Protein AF-A0A938R4C1-F1 (afdb_monomer)

Secondary structure (DSSP, 8-state):
----SS--HHHHHHHHHHHHHHHHHHHHHHHHHH--S--STTT-HHHHHHHHHHHHHHHHHHH--

Structure (mmCIF, N/CA/C/O backbone):
data_AF-A0A938R4C1-F1
#
_entry.id   AF-A0A938R4C1-F1
#
loop_
_atom_site.group_PDB
_atom_site.id
_atom_site.type_symbol
_atom_site.label_atom_id
_atom_site.label_alt_id
_atom_site.label_comp_id
_atom_site.label_asym_id
_atom_site.label_entity_id
_atom_site.label_seq_id
_atom_site.pdbx_PDB_ins_code
_atom_site.Cartn_x
_atom_site.Cartn_y
_atom_site.Cartn_z
_atom_site.occupancy
_atom_site.B_iso_or_equiv
_atom_site.auth_seq_id
_atom_site.auth_comp_id
_atom_site.auth_asym_id
_atom_site.auth_atom_id
_atom_site.pdbx_PDB_model_num
ATOM 1 N N . MET A 1 1 ? 33.516 -8.768 -23.340 1.00 48.31 1 MET A N 1
ATOM 2 C CA . MET A 1 1 ? 32.126 -8.260 -23.361 1.00 48.31 1 MET A CA 1
ATOM 3 C C . MET A 1 1 ? 31.353 -9.042 -24.415 1.00 48.31 1 MET A C 1
ATOM 5 O O . MET A 1 1 ? 31.592 -8.822 -25.593 1.00 48.31 1 MET A O 1
ATOM 9 N N . SER A 1 2 ? 30.511 -10.001 -24.020 1.00 55.88 2 SER A N 1
ATOM 10 C CA . SER A 1 2 ? 29.697 -10.758 -24.982 1.00 55.88 2 SER A CA 1
ATOM 11 C C . SER A 1 2 ? 28.518 -9.895 -25.432 1.00 55.88 2 SER A C 1
ATOM 13 O O . SER A 1 2 ? 27.705 -9.486 -24.602 1.00 55.88 2 SER A O 1
ATOM 15 N N . LEU A 1 3 ? 28.457 -9.563 -26.721 1.00 62.44 3 LEU A N 1
ATOM 16 C CA . LEU A 1 3 ? 27.311 -8.885 -27.317 1.00 62.44 3 LEU A CA 1
ATOM 17 C C . LEU A 1 3 ? 26.236 -9.946 -27.562 1.00 62.44 3 LEU A C 1
ATOM 19 O O . LEU A 1 3 ? 26.313 -10.706 -28.526 1.00 62.44 3 LEU A O 1
ATOM 23 N N . ILE A 1 4 ? 25.260 -10.046 -26.659 1.00 62.75 4 ILE A N 1
ATOM 24 C CA . ILE A 1 4 ? 24.172 -11.004 -26.833 1.00 62.75 4 ILE A CA 1
ATOM 25 C C . ILE A 1 4 ? 23.174 -10.447 -27.857 1.00 62.75 4 ILE A C 1
ATOM 27 O O . ILE A 1 4 ? 22.393 -9.555 -27.548 1.00 62.75 4 ILE A O 1
ATOM 31 N N . ILE A 1 5 ? 23.219 -10.973 -29.083 1.00 63.03 5 ILE A N 1
ATOM 32 C CA . ILE A 1 5 ? 22.387 -10.534 -30.222 1.00 63.03 5 ILE A CA 1
ATOM 33 C C . ILE A 1 5 ? 20.917 -10.970 -30.061 1.00 63.03 5 ILE A C 1
ATOM 35 O O . ILE A 1 5 ? 20.012 -10.277 -30.514 1.00 63.03 5 ILE A O 1
ATOM 39 N N . ASN A 1 6 ? 20.663 -12.081 -29.360 1.00 68.12 6 ASN A N 1
ATOM 40 C CA . ASN A 1 6 ? 19.323 -12.676 -29.244 1.00 68.12 6 ASN A CA 1
ATOM 41 C C . ASN A 1 6 ? 18.497 -12.169 -28.052 1.00 68.12 6 ASN A C 1
ATOM 43 O O . ASN A 1 6 ? 17.276 -12.293 -28.062 1.00 68.12 6 ASN A O 1
ATOM 47 N N . HIS A 1 7 ? 19.132 -11.614 -27.015 1.00 71.62 7 HIS A N 1
ATOM 48 C CA . HIS A 1 7 ? 18.427 -11.063 -25.861 1.00 71.62 7 HIS A CA 1
ATOM 49 C C . HIS A 1 7 ? 18.932 -9.650 -25.557 1.00 71.62 7 HIS A C 1
ATOM 51 O O . HIS A 1 7 ? 20.131 -9.396 -25.439 1.00 71.62 7 HIS A O 1
ATOM 57 N N . ASN A 1 8 ? 18.019 -8.701 -25.384 1.00 83.12 8 ASN A N 1
ATOM 58 C CA . ASN A 1 8 ? 18.386 -7.348 -24.990 1.00 83.12 8 ASN A CA 1
ATOM 59 C C . ASN A 1 8 ? 18.251 -7.211 -23.467 1.00 83.12 8 ASN A C 1
ATOM 61 O O . ASN A 1 8 ? 17.181 -6.883 -22.953 1.00 83.12 8 ASN A O 1
ATOM 65 N N . LEU A 1 9 ? 19.340 -7.470 -22.732 1.00 85.62 9 LEU A N 1
ATOM 66 C CA . LEU A 1 9 ? 19.333 -7.395 -21.263 1.00 85.62 9 LEU A CA 1
ATOM 67 C C . LEU A 1 9 ? 19.013 -5.994 -20.744 1.00 85.62 9 LEU A C 1
ATOM 69 O O . LEU A 1 9 ? 18.397 -5.878 -19.686 1.00 85.62 9 LEU A O 1
ATOM 73 N N . MET A 1 10 ? 19.409 -4.941 -21.468 1.00 87.50 10 MET A N 1
ATOM 74 C CA . MET A 1 10 ? 19.085 -3.566 -21.082 1.00 87.50 10 MET A CA 1
ATOM 75 C C . MET A 1 10 ? 17.583 -3.313 -21.186 1.00 87.50 10 MET A C 1
ATOM 77 O O . MET A 1 10 ? 16.988 -2.824 -20.228 1.00 87.50 10 MET A O 1
ATOM 81 N N . ALA A 1 11 ? 16.952 -3.732 -22.287 1.00 86.88 11 ALA A N 1
ATOM 82 C CA . ALA A 1 11 ? 15.502 -3.654 -22.446 1.00 86.88 11 ALA A CA 1
ATOM 83 C C . ALA A 1 11 ? 14.767 -4.509 -21.399 1.00 86.88 11 ALA A C 1
ATOM 85 O O . ALA A 1 11 ? 13.808 -4.042 -20.791 1.00 86.88 11 ALA A O 1
ATOM 86 N N . MET A 1 12 ? 15.248 -5.724 -21.108 1.00 90.62 12 MET A N 1
ATOM 87 C CA . MET A 1 12 ? 14.675 -6.565 -20.049 1.00 90.62 12 MET A CA 1
ATOM 88 C C . MET A 1 12 ? 14.815 -5.938 -18.657 1.00 90.62 12 MET A C 1
ATOM 90 O O . MET A 1 12 ? 13.921 -6.071 -17.822 1.00 90.62 12 MET A O 1
ATOM 94 N N . ASN A 1 13 ? 15.933 -5.269 -18.371 1.00 92.56 13 ASN A N 1
ATOM 95 C CA . ASN A 1 13 ? 16.123 -4.566 -17.107 1.00 92.56 13 ASN A CA 1
ATOM 96 C C . ASN A 1 13 ? 15.205 -3.338 -17.016 1.00 92.56 13 ASN A C 1
ATOM 98 O O . ASN A 1 13 ? 14.539 -3.143 -16.000 1.00 92.56 13 ASN A O 1
ATOM 102 N N . ALA A 1 14 ? 15.091 -2.560 -18.095 1.00 93.38 14 ALA A N 1
ATOM 103 C CA . ALA A 1 14 ? 14.154 -1.444 -18.179 1.00 93.38 14 ALA A CA 1
ATOM 104 C C . ALA A 1 14 ? 12.704 -1.910 -17.966 1.00 93.38 14 ALA A C 1
ATOM 106 O O . ALA A 1 14 ? 11.998 -1.333 -17.145 1.00 93.38 14 ALA A O 1
ATOM 107 N N . ALA A 1 15 ? 12.289 -3.010 -18.603 1.00 93.62 15 ALA A N 1
ATOM 108 C CA . ALA A 1 15 ? 10.959 -3.593 -18.428 1.00 93.62 15 ALA A CA 1
ATOM 109 C C . ALA A 1 15 ? 10.697 -4.053 -16.981 1.00 93.62 15 ALA A C 1
ATOM 111 O O . ALA A 1 15 ? 9.613 -3.822 -16.446 1.00 93.62 15 ALA A O 1
ATOM 112 N N . ARG A 1 16 ? 11.693 -4.650 -16.308 1.00 95.06 16 ARG A N 1
ATOM 113 C CA . ARG A 1 16 ? 11.586 -5.022 -14.885 1.00 95.06 16 ARG A CA 1
ATOM 114 C C . ARG A 1 16 ? 11.419 -3.802 -13.977 1.00 95.06 16 ARG A C 1
ATOM 116 O O . ARG A 1 16 ? 10.534 -3.803 -13.123 1.00 95.06 16 ARG A O 1
ATOM 123 N N . 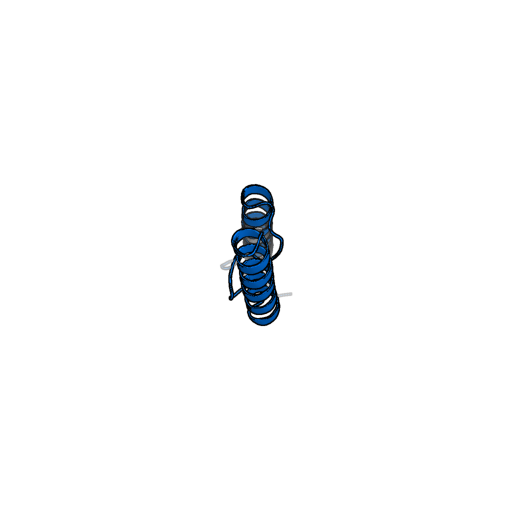ASN A 1 17 ? 12.218 -2.753 -14.179 1.00 95.75 17 ASN A N 1
ATOM 124 C CA . ASN A 1 17 ? 12.095 -1.504 -13.418 1.00 95.75 17 ASN A CA 1
ATOM 125 C C . ASN A 1 17 ? 10.758 -0.800 -13.684 1.00 95.75 17 ASN A C 1
ATOM 127 O O . ASN A 1 17 ? 10.128 -0.292 -12.755 1.00 95.75 17 ASN A O 1
ATOM 131 N N . LEU A 1 18 ? 10.296 -0.816 -14.936 1.00 96.38 18 LEU A N 1
ATOM 132 C CA . LEU A 1 18 ? 9.001 -0.270 -15.322 1.00 96.38 18 LEU A CA 1
ATOM 133 C C . LEU A 1 18 ? 7.860 -1.014 -14.618 1.00 96.38 18 LEU A C 1
ATOM 135 O O . LEU A 1 18 ? 7.010 -0.378 -14.003 1.00 96.38 18 LEU A O 1
ATOM 139 N N . SER A 1 19 ? 7.882 -2.350 -14.624 1.00 97.00 19 SER A N 1
ATOM 140 C CA . SER A 1 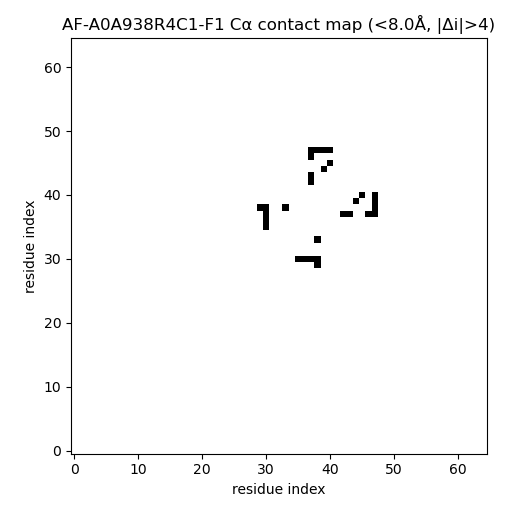19 ? 6.899 -3.176 -13.910 1.00 97.00 19 SER A CA 1
ATOM 141 C C . SER A 1 19 ? 6.885 -2.882 -12.406 1.00 97.00 19 SER A C 1
ATOM 143 O O . SER A 1 19 ? 5.825 -2.675 -11.814 1.00 97.00 19 SER A O 1
ATOM 145 N N . PHE A 1 20 ? 8.057 -2.763 -11.774 1.00 96.75 20 PHE A N 1
ATOM 146 C CA . PHE A 1 20 ? 8.142 -2.381 -10.363 1.00 96.75 20 PHE A CA 1
ATOM 147 C C . PHE A 1 20 ? 7.553 -0.986 -10.099 1.00 96.75 20 PHE A C 1
ATOM 149 O O . PHE A 1 20 ? 6.818 -0.791 -9.130 1.00 96.75 20 PHE A O 1
ATOM 156 N N . THR A 1 21 ? 7.821 -0.027 -10.985 1.00 97.12 21 THR A N 1
ATOM 157 C CA . THR A 1 21 ? 7.288 1.339 -10.889 1.00 97.12 21 THR A CA 1
ATOM 158 C C . THR A 1 21 ? 5.766 1.358 -11.033 1.00 97.12 21 THR A C 1
ATOM 160 O O . THR A 1 21 ? 5.089 1.997 -10.228 1.00 97.12 21 THR A O 1
ATOM 163 N N . TYR A 1 22 ? 5.211 0.598 -11.981 1.00 97.25 22 TYR A N 1
ATOM 164 C CA . TYR A 1 22 ? 3.762 0.450 -12.142 1.00 97.25 22 TYR A CA 1
ATOM 165 C C . TYR A 1 22 ? 3.095 -0.177 -10.917 1.00 97.25 22 TYR A C 1
ATOM 167 O O . TYR A 1 22 ? 2.055 0.314 -10.487 1.00 97.25 22 TYR A O 1
ATOM 175 N N . ASN A 1 23 ? 3.702 -1.198 -10.306 1.00 95.25 23 ASN A N 1
ATOM 176 C CA . ASN A 1 23 ? 3.172 -1.793 -9.077 1.00 95.25 23 ASN A CA 1
ATOM 177 C C . ASN A 1 23 ? 3.116 -0.771 -7.929 1.00 95.25 23 ASN A C 1
ATOM 179 O O . ASN A 1 23 ? 2.091 -0.636 -7.263 1.00 95.25 23 ASN A O 1
ATOM 183 N N . ARG A 1 24 ? 4.180 0.022 -7.737 1.00 93.56 24 ARG A N 1
ATOM 184 C CA . ARG A 1 24 ? 4.199 1.095 -6.723 1.00 93.56 24 ARG A CA 1
ATOM 185 C C . ARG A 1 24 ? 3.164 2.182 -7.009 1.00 93.56 24 ARG A C 1
ATOM 187 O O . ARG A 1 24 ? 2.547 2.699 -6.073 1.00 93.56 24 ARG A O 1
ATOM 194 N N . LEU A 1 25 ? 2.973 2.529 -8.282 1.00 95.44 25 LEU A N 1
ATOM 195 C CA . LEU A 1 25 ? 1.951 3.481 -8.704 1.00 95.44 25 LEU A CA 1
ATOM 196 C C . LEU A 1 25 ? 0.551 2.942 -8.398 1.00 95.44 25 LEU A C 1
ATOM 198 O O . LEU A 1 25 ? -0.241 3.659 -7.796 1.00 95.44 25 LEU A O 1
ATOM 202 N N . ALA A 1 26 ? 0.266 1.680 -8.722 1.00 93.88 26 ALA A N 1
ATOM 203 C CA . ALA A 1 26 ? -1.019 1.044 -8.436 1.00 93.88 26 ALA A CA 1
ATOM 204 C C . ALA A 1 26 ? -1.347 1.062 -6.932 1.00 93.88 26 ALA A C 1
ATOM 206 O O . ALA A 1 26 ? -2.447 1.457 -6.544 1.00 93.88 26 ALA A O 1
ATOM 207 N N . THR A 1 27 ? -0.377 0.737 -6.069 1.00 90.94 27 THR A N 1
ATOM 208 C CA . THR A 1 27 ? -0.550 0.852 -4.611 1.00 90.94 27 THR A CA 1
ATOM 209 C C . THR A 1 27 ? -0.803 2.298 -4.180 1.00 90.94 27 THR A C 1
ATOM 211 O O . THR A 1 27 ? -1.675 2.552 -3.351 1.00 90.94 27 THR A O 1
ATOM 214 N N . SER A 1 28 ? -0.073 3.263 -4.748 1.00 92.94 28 SER A N 1
ATOM 215 C CA . SER A 1 28 ? -0.248 4.688 -4.432 1.00 92.94 28 SER A CA 1
ATOM 216 C C . SER A 1 28 ? -1.634 5.195 -4.829 1.00 92.94 28 SER A C 1
ATOM 218 O O . SER A 1 28 ? -2.287 5.867 -4.037 1.00 92.94 28 SER A O 1
ATOM 220 N N . VAL A 1 29 ? -2.117 4.812 -6.013 1.00 94.50 29 VAL A N 1
ATOM 221 C CA . VAL A 1 29 ? -3.466 5.138 -6.493 1.00 94.50 29 VAL A CA 1
ATOM 222 C C . VAL A 1 29 ? -4.529 4.492 -5.607 1.00 94.50 29 VAL A C 1
ATOM 224 O O . VAL A 1 29 ? -5.491 5.155 -5.234 1.00 94.50 29 VAL A O 1
ATOM 227 N N . SER A 1 30 ? -4.340 3.234 -5.198 1.00 90.69 30 SER A N 1
ATOM 228 C CA . SER A 1 30 ? -5.255 2.558 -4.272 1.00 90.69 30 SER A CA 1
ATOM 229 C C . SER A 1 30 ? -5.350 3.290 -2.928 1.00 90.69 30 SER A C 1
ATOM 231 O O . SER A 1 30 ? -6.452 3.513 -2.431 1.00 90.69 30 SER A O 1
ATOM 233 N N . ARG A 1 31 ? -4.217 3.714 -2.352 1.00 91.06 31 ARG A N 1
ATOM 234 C CA . ARG A 1 31 ? -4.177 4.490 -1.097 1.00 91.06 31 ARG A CA 1
ATOM 235 C C . ARG A 1 31 ? -4.786 5.881 -1.248 1.00 91.06 31 ARG A C 1
ATOM 237 O O . ARG A 1 31 ? -5.467 6.347 -0.342 1.00 91.06 31 ARG A O 1
ATOM 244 N N . LEU A 1 32 ? -4.563 6.536 -2.387 1.00 93.25 32 LEU A N 1
ATOM 245 C CA . LEU A 1 32 ? -5.174 7.829 -2.688 1.00 93.25 32 LEU A CA 1
ATOM 246 C C . LEU A 1 32 ? -6.697 7.703 -2.805 1.00 93.25 32 LEU A C 1
ATOM 248 O O . LEU A 1 32 ? -7.422 8.499 -2.222 1.00 93.25 32 LEU A O 1
ATOM 252 N N . SER A 1 33 ? -7.178 6.681 -3.516 1.00 93.69 33 SER A N 1
ATOM 253 C CA . SER A 1 33 ? -8.608 6.445 -3.720 1.00 93.69 33 SER A CA 1
ATOM 254 C C . SER A 1 33 ? -9.335 6.040 -2.439 1.00 93.69 33 SER A C 1
ATOM 256 O O . SER A 1 33 ? -10.505 6.375 -2.286 1.00 93.69 33 SER A O 1
ATOM 258 N N . SER A 1 34 ? -8.684 5.299 -1.541 1.00 90.25 34 SER A N 1
ATOM 259 C CA . SER A 1 34 ? -9.278 4.905 -0.261 1.00 90.25 34 SER A CA 1
ATOM 260 C C . SER A 1 34 ? -9.124 5.972 0.825 1.00 90.25 34 SER A C 1
ATOM 262 O O . SER A 1 34 ? -9.839 5.927 1.823 1.00 90.25 34 SER A O 1
ATOM 264 N N . GLY A 1 35 ? -8.156 6.884 0.675 1.00 91.12 35 GLY A N 1
ATOM 265 C CA . GLY A 1 35 ? -7.713 7.797 1.730 1.00 91.12 35 GLY A CA 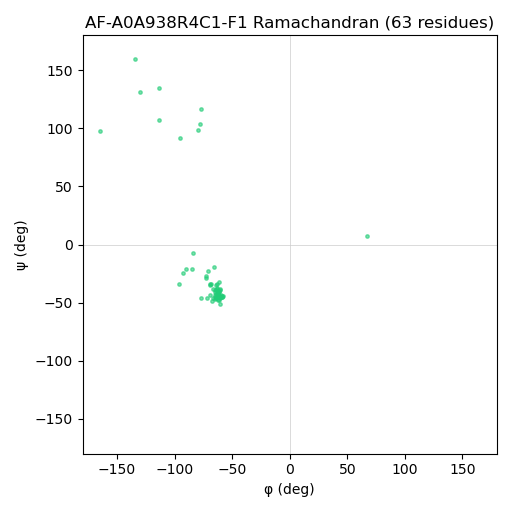1
ATOM 266 C C . GLY A 1 35 ? -7.014 7.093 2.902 1.00 91.12 35 GLY A C 1
ATOM 267 O O . GLY A 1 35 ? -6.730 7.718 3.922 1.00 91.12 35 GLY A O 1
ATOM 268 N N . LEU A 1 36 ? -6.741 5.790 2.787 1.00 86.50 36 LEU A N 1
ATOM 269 C CA . LEU A 1 36 ? -6.218 4.951 3.860 1.00 86.50 36 LEU A CA 1
ATOM 270 C C . LEU A 1 36 ? -4.802 4.492 3.512 1.00 86.50 36 LEU A C 1
ATOM 272 O O . LEU A 1 36 ? -4.516 4.026 2.412 1.00 86.50 36 LEU A O 1
ATOM 276 N N . ARG A 1 37 ? -3.893 4.587 4.486 1.00 84.88 37 ARG A N 1
ATOM 277 C CA . ARG A 1 37 ? -2.508 4.124 4.314 1.00 84.88 37 ARG A CA 1
ATOM 278 C C . ARG A 1 37 ? -2.413 2.596 4.219 1.00 84.88 37 ARG A C 1
ATOM 280 O O . ARG A 1 37 ? -1.567 2.083 3.491 1.00 84.88 37 ARG A O 1
ATOM 287 N N . ILE A 1 38 ? -3.274 1.890 4.954 1.00 85.50 38 ILE A N 1
ATOM 288 C CA . ILE A 1 38 ? -3.354 0.425 5.002 1.00 85.50 38 ILE A CA 1
ATOM 289 C C . ILE A 1 38 ? -4.696 0.027 4.390 1.00 85.50 38 ILE A C 1
ATOM 291 O O . ILE A 1 38 ? -5.746 0.259 4.994 1.00 85.50 38 ILE A O 1
ATOM 295 N N . ASN A 1 39 ? -4.663 -0.527 3.179 1.00 81.38 39 ASN A N 1
ATOM 296 C CA . ASN A 1 39 ? -5.869 -0.926 2.454 1.00 81.38 39 ASN A CA 1
ATOM 297 C C . ASN A 1 39 ? -6.181 -2.407 2.632 1.00 81.38 39 ASN A C 1
ATOM 299 O O . ASN A 1 39 ? -7.352 -2.775 2.690 1.00 81.38 39 ASN A O 1
ATOM 303 N N . SER A 1 40 ? -5.150 -3.243 2.752 1.00 82.38 40 SER A N 1
ATOM 304 C CA . SER A 1 40 ? -5.290 -4.690 2.871 1.00 82.38 40 SER A CA 1
ATOM 305 C C . SER A 1 40 ? -4.413 -5.268 3.983 1.00 82.38 40 SER A C 1
ATOM 307 O O . SER A 1 40 ? -3.414 -4.671 4.383 1.00 82.38 40 SER A O 1
ATOM 309 N N . ALA A 1 41 ? -4.757 -6.473 4.451 1.00 82.19 41 ALA A N 1
ATOM 310 C CA . ALA A 1 41 ? -3.934 -7.217 5.409 1.00 82.19 41 ALA A CA 1
ATOM 311 C C . ALA A 1 41 ? -2.578 -7.633 4.811 1.00 82.19 41 ALA A C 1
ATOM 313 O O . ALA A 1 41 ? -1.643 -7.916 5.551 1.00 82.19 41 ALA A O 1
ATOM 314 N N . ALA A 1 42 ? -2.472 -7.650 3.476 1.00 83.12 42 ALA A N 1
ATOM 315 C CA . ALA A 1 42 ? -1.219 -7.890 2.773 1.00 83.12 42 ALA A CA 1
ATOM 316 C C . ALA A 1 42 ? -0.255 -6.694 2.871 1.00 83.12 42 ALA A C 1
ATOM 318 O O . ALA A 1 42 ? 0.954 -6.895 2.806 1.00 83.12 42 ALA A O 1
ATOM 319 N N . ASP A 1 43 ? -0.772 -5.470 3.047 1.00 79.88 43 ASP A N 1
ATOM 320 C CA . ASP A 1 43 ? 0.057 -4.276 3.248 1.00 79.88 43 ASP A CA 1
ATOM 321 C C . ASP A 1 43 ? 0.617 -4.213 4.678 1.00 79.88 43 ASP A C 1
ATOM 323 O O . ASP A 1 43 ? 1.792 -3.908 4.863 1.00 79.88 43 ASP A O 1
ATOM 327 N N . ASP A 1 44 ? -0.237 -4.465 5.678 1.00 85.12 44 ASP A N 1
ATOM 328 C CA . ASP A 1 44 ? 0.112 -4.493 7.104 1.00 85.12 44 ASP A CA 1
ATOM 329 C C . ASP A 1 44 ? -1.015 -5.167 7.909 1.00 85.12 44 ASP A C 1
ATOM 331 O O . ASP A 1 44 ? -2.024 -4.541 8.248 1.00 85.12 44 ASP A O 1
ATOM 335 N N . ALA A 1 45 ? -0.860 -6.458 8.210 1.00 86.81 45 ALA A N 1
ATOM 336 C CA . ALA A 1 45 ? -1.865 -7.225 8.943 1.00 86.81 45 ALA A CA 1
ATOM 337 C C . ALA A 1 45 ? -2.062 -6.721 10.384 1.00 86.81 45 ALA A C 1
ATOM 339 O O . ALA A 1 45 ? -3.196 -6.651 10.861 1.00 86.81 45 ALA A O 1
ATOM 340 N N . ALA A 1 46 ? -0.978 -6.338 11.068 1.00 90.12 46 ALA A N 1
ATOM 341 C CA . ALA A 1 46 ? -1.037 -5.864 12.449 1.00 90.12 46 ALA A CA 1
ATOM 342 C C . ALA A 1 46 ? -1.665 -4.466 12.523 1.00 90.12 46 ALA A C 1
ATOM 344 O O . ALA A 1 46 ? -2.582 -4.233 13.312 1.00 90.12 46 ALA A O 1
ATOM 345 N N . GLY A 1 47 ? -1.235 -3.550 11.654 1.00 88.56 47 GLY A N 1
ATOM 346 C CA . GLY A 1 47 ? -1.803 -2.209 11.557 1.00 88.56 47 GLY A CA 1
ATOM 347 C C . GLY A 1 47 ? -3.268 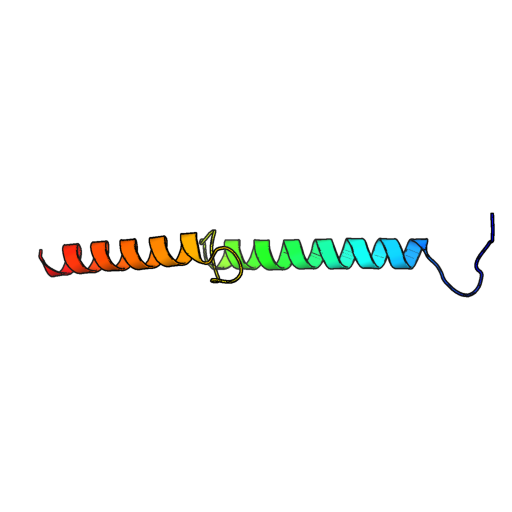-2.217 11.115 1.00 88.56 47 GLY A C 1
ATOM 348 O O . GLY A 1 47 ? -4.060 -1.415 11.616 1.00 88.56 47 GLY A O 1
ATOM 349 N N . LEU A 1 48 ? -3.6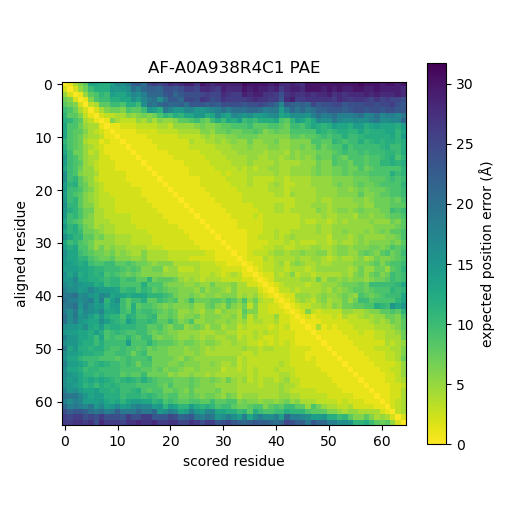68 -3.151 10.243 1.00 90.88 48 LEU A N 1
ATOM 350 C CA . LEU A 1 48 ? -5.076 -3.351 9.899 1.00 90.88 48 LEU A CA 1
ATOM 351 C C . LEU A 1 48 ? -5.889 -3.834 11.109 1.00 90.88 48 LEU A C 1
ATOM 353 O O . LEU A 1 48 ? -6.951 -3.276 11.376 1.00 90.88 48 LEU A O 1
ATOM 357 N N . ALA A 1 49 ? -5.392 -4.824 11.856 1.00 90.94 49 ALA A N 1
ATOM 358 C CA . ALA A 1 49 ? -6.083 -5.353 13.034 1.00 90.94 49 ALA A CA 1
ATOM 359 C C . ALA A 1 49 ? -6.294 -4.273 14.108 1.00 90.94 49 ALA A C 1
ATOM 361 O O . ALA A 1 49 ? -7.403 -4.116 14.618 1.00 90.94 49 ALA A O 1
ATOM 362 N N . ILE A 1 50 ? -5.264 -3.465 14.385 1.00 89.56 50 ILE A N 1
ATOM 363 C CA . ILE A 1 50 ? -5.357 -2.339 15.325 1.00 89.56 50 ILE A CA 1
ATOM 364 C C . ILE A 1 50 ? -6.377 -1.306 14.828 1.00 89.56 50 ILE A C 1
ATOM 366 O O . ILE A 1 50 ? -7.181 -0.807 15.615 1.00 89.56 50 ILE A O 1
ATOM 370 N N . ARG A 1 51 ? -6.404 -1.005 13.520 1.00 89.25 51 ARG A N 1
ATOM 371 C CA . ARG A 1 51 ? -7.396 -0.084 12.945 1.00 89.25 51 ARG A CA 1
ATOM 372 C C . ARG A 1 51 ? -8.824 -0.581 13.148 1.00 89.25 51 ARG A C 1
ATOM 374 O O . ARG A 1 51 ? -9.683 0.211 13.523 1.00 89.25 51 ARG A O 1
ATOM 381 N N . GLU A 1 52 ? -9.093 -1.856 12.885 1.00 91.50 52 GLU A N 1
ATOM 382 C CA . GLU A 1 52 ? -10.441 -2.411 13.053 1.00 91.50 52 GLU A CA 1
ATOM 383 C C . GLU A 1 52 ? -10.846 -2.506 14.532 1.00 91.50 52 GLU A C 1
ATOM 385 O O . GLU A 1 52 ? -12.001 -2.233 14.863 1.00 91.50 52 GLU A O 1
ATOM 390 N N . MET A 1 53 ? -9.896 -2.772 15.436 1.00 93.50 53 MET A N 1
ATOM 391 C CA . MET A 1 53 ? -10.125 -2.681 16.882 1.00 93.50 53 MET A CA 1
ATOM 392 C C . MET A 1 53 ? -10.527 -1.256 17.290 1.00 93.50 53 MET A C 1
ATOM 394 O O . MET A 1 53 ? -11.598 -1.066 17.856 1.00 93.50 53 MET A O 1
ATOM 398 N N . MET A 1 54 ? -9.766 -0.233 16.881 1.00 92.06 54 MET A N 1
ATOM 399 C CA . MET A 1 54 ? -10.108 1.168 17.171 1.00 92.06 54 MET A CA 1
ATOM 400 C C . MET A 1 54 ? -11.457 1.587 16.567 1.00 92.06 54 MET A C 1
ATOM 402 O O . MET A 1 54 ? -12.224 2.308 17.199 1.00 92.06 54 MET A O 1
ATOM 406 N N . ARG A 1 55 ? -11.793 1.131 15.349 1.00 91.56 55 ARG A N 1
ATOM 407 C CA . ARG A 1 55 ? -13.121 1.381 14.751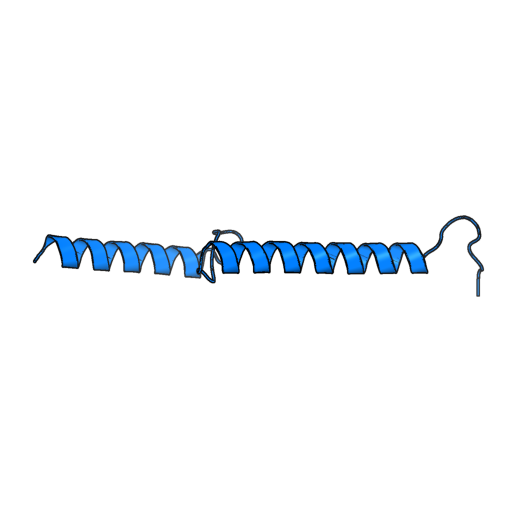 1.00 91.56 55 ARG A CA 1
ATOM 408 C C . ARG A 1 55 ? -14.243 0.732 15.554 1.00 91.56 55 ARG A C 1
ATOM 410 O O . ARG A 1 55 ? -15.344 1.280 15.598 1.00 91.56 55 ARG A O 1
ATOM 417 N N . THR A 1 56 ? -13.977 -0.425 16.151 1.00 93.75 56 THR A N 1
ATOM 418 C CA . THR A 1 56 ? -14.920 -1.114 17.034 1.00 93.75 56 THR A CA 1
ATOM 419 C C . THR A 1 56 ? -15.126 -0.309 18.311 1.00 93.75 56 THR A C 1
ATOM 421 O O . THR A 1 56 ? -16.270 0.000 18.629 1.00 93.75 56 THR A O 1
ATOM 424 N N . ASP A 1 57 ? -14.049 0.140 18.956 1.00 93.31 57 ASP A N 1
ATOM 425 C CA . ASP A 1 57 ? -14.118 0.968 20.166 1.00 93.31 57 ASP A CA 1
ATOM 426 C C . ASP A 1 57 ? -14.884 2.276 19.919 1.00 93.31 57 ASP A C 1
ATOM 428 O O . ASP A 1 57 ? -15.785 2.625 20.677 1.00 93.31 57 ASP A O 1
ATOM 432 N N . ILE A 1 58 ? -14.606 2.969 18.807 1.00 92.50 58 ILE A N 1
ATOM 433 C CA . ILE A 1 58 ? -15.330 4.192 18.417 1.00 92.50 58 ILE A CA 1
ATOM 434 C C . ILE A 1 58 ? -16.825 3.912 18.225 1.00 92.50 58 ILE A C 1
ATOM 436 O O . ILE A 1 58 ? -17.664 4.697 18.668 1.00 92.50 58 ILE A O 1
ATOM 440 N N . ARG A 1 59 ? -17.182 2.800 17.570 1.00 93.81 59 ARG A N 1
ATOM 441 C CA . ARG A 1 59 ? -18.588 2.426 17.366 1.00 93.81 59 ARG A CA 1
ATOM 442 C C . ARG A 1 59 ? -19.281 2.122 18.696 1.00 93.81 59 ARG A C 1
ATOM 444 O O . ARG A 1 59 ? -20.415 2.550 18.878 1.00 93.81 59 ARG A O 1
ATOM 451 N N . VAL A 1 60 ? -18.604 1.431 19.615 1.00 93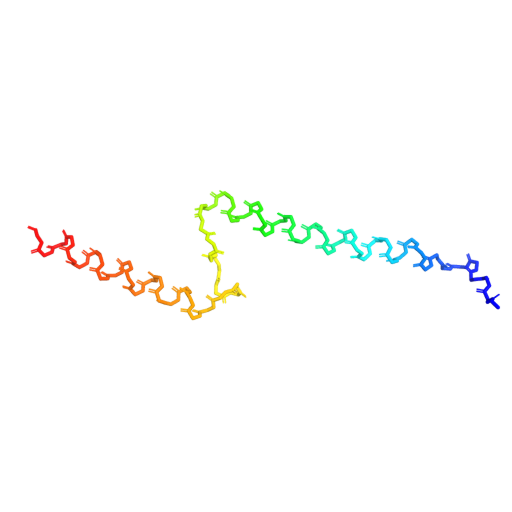.38 60 VAL A N 1
ATOM 452 C CA . VAL A 1 60 ? -19.119 1.151 20.965 1.00 93.38 60 VAL A CA 1
ATOM 453 C C . VAL A 1 60 ? -19.360 2.453 21.729 1.00 93.38 60 VAL A C 1
ATOM 455 O O . VAL A 1 60 ? -20.450 2.650 22.259 1.00 93.38 60 VAL A O 1
ATOM 458 N N . LEU A 1 61 ? -18.391 3.374 21.724 1.00 93.38 61 LEU A N 1
ATOM 459 C CA . LEU A 1 61 ? -18.531 4.685 22.365 1.00 93.38 61 LEU A CA 1
ATOM 460 C C . LEU A 1 61 ? -19.684 5.503 21.763 1.00 93.38 61 LEU A C 1
ATOM 462 O O . LEU A 1 61 ? -20.421 6.144 22.502 1.00 93.38 61 LEU A O 1
ATOM 466 N N . SER A 1 62 ? -19.881 5.446 20.442 1.00 90.81 62 SER A N 1
ATOM 467 C CA . SER A 1 62 ? -20.989 6.129 19.75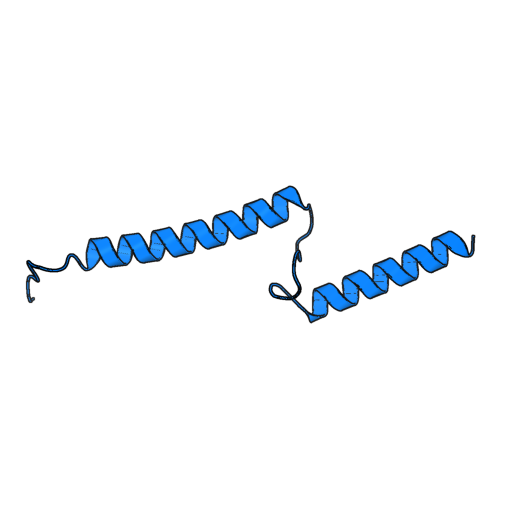9 1.00 90.81 62 SER A CA 1
ATOM 468 C C . SER A 1 62 ? -22.367 5.520 20.032 1.00 90.81 62 SER A C 1
ATOM 470 O O . SER A 1 62 ? -23.357 6.200 19.792 1.00 90.81 62 SER A O 1
ATOM 472 N N . GLN A 1 63 ? -22.450 4.250 20.435 1.00 81.25 63 GLN A N 1
ATOM 473 C CA . GLN A 1 63 ? -23.713 3.573 20.748 1.00 81.25 63 GLN A CA 1
ATOM 474 C C . GLN A 1 63 ? -24.069 3.672 22.240 1.00 81.25 63 GLN A C 1
ATOM 476 O O . GLN A 1 63 ? -25.234 3.530 22.602 1.00 81.25 63 GLN A O 1
ATOM 481 N N . GLY A 1 64 ? -23.067 3.865 23.103 1.00 72.75 64 GLY A N 1
ATOM 482 C CA . GLY A 1 64 ? -23.243 4.045 24.546 1.00 72.75 64 GLY A CA 1
ATOM 483 C 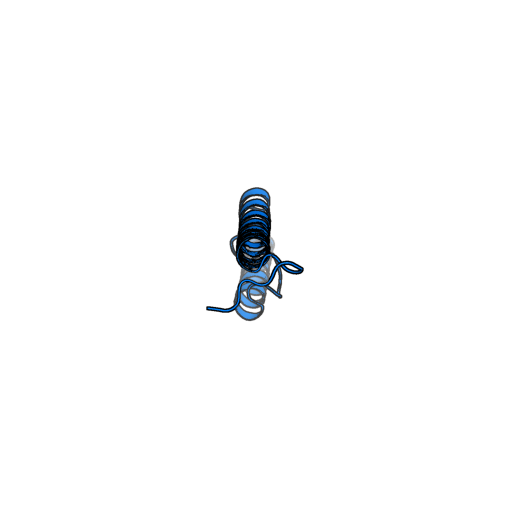C . GLY A 1 64 ? -23.578 5.477 24.984 1.00 72.75 64 GLY A C 1
ATOM 484 O O . GLY A 1 64 ? -23.850 5.679 26.167 1.00 72.75 64 GLY A O 1
ATOM 485 N N . VAL A 1 65 ? -23.540 6.442 24.059 1.00 54.66 65 VAL A N 1
ATOM 486 C CA . VAL A 1 65 ? -24.049 7.820 24.208 1.00 54.66 65 VAL A CA 1
ATOM 487 C C . VAL A 1 65 ? -25.429 7.900 23.573 1.00 54.66 65 VAL A C 1
ATOM 489 O O . VAL A 1 65 ? -26.327 8.480 24.220 1.00 54.66 65 VAL A O 1
#

pLDDT: mean 86.66, std 11.04, range [48.31, 97.25]

Sequence (65 aa):
MSLIINHNLMAMNAARNLSFTYNRLATSVSRLSSGLRINSAADDAAGLAIREMMRTDIRVLSQGV

Solvent-accessible surface area (backbone atoms only — not comparable to full-atom values): 3923 Å² total; per-residue (Å²): 134,87,82,60,87,91,54,62,64,66,60,54,48,50,51,52,54,49,52,54,49,50,53,55,47,52,53,49,51,52,28,63,75,68,73,32,94,66,85,44,59,89,76,34,48,66,64,45,50,53,50,53,50,53,53,47,51,54,51,52,56,66,69,75,107

Foldseek 3Di:
DDPDPPDDVVVVVVVVVVVVVVVVVVLVVVCVVVVHPQDDCVNPVVVVVVVVVVVVVVVVVVVVD

Radius of gyration: 21.53 Å; Cα contacts (8 Å, |Δi|>4): 15; chains: 1; bounding box: 56×20×55 Å

Mean predicted aligned error: 7.81 Å

Nearest PDB structures (foldseek):
  9cef-assembly1_A  TM=9.349E-01  e=6.012E-01  Caulobacter vibrioides NA1000